Protein AF-A0A5N6S509-F1 (afdb_monomer_lite)

Secondary structure (DSSP, 8-state):
--B-TTS-BSSHHHHHHHHHHHTTT--HHHHHHHHHHHHHHHHHTTS-TT-EEEHHHHHHHHS-TTTPPP-SEEEEEESS-HHHHHHHHHHHHHH-BTTEEEEEEEPP-----SPSTT---EEEEEEEEETTEEEEEEEEEEEE-GGG--

Organism: NCBI:txid2172043

pLDDT: mean 87.76, std 12.58, range [35.25, 98.62]

Radius of gyration: 16.71 Å; chains: 1; bounding box: 50×27×42 Å

Sequence (150 aa):
MRLDSDGRPSSRKNLMKLMQRHQQGMSQRQKTVYMQTIRNAVFMQFMSGDDFIKGGAGIQIRYPLEEARMSKDVDATFNDSEDAFELRLAKRLKEGWEGFTGEIISKEHGPRTLMPEGSRMTPMRVKLYYREQPFASIDLEIVPDLSGCA

Structure (mmCIF, N/CA/C/O backbone):
data_AF-A0A5N6S509-F1
#
_entry.id   AF-A0A5N6S509-F1
#
loop_
_atom_site.group_PDB
_atom_site.id
_atom_site.type_symbol
_atom_site.label_atom_id
_atom_site.label_alt_id
_atom_site.label_comp_id
_atom_site.label_asym_id
_atom_site.label_entity_id
_atom_site.label_seq_id
_atom_site.pdbx_PDB_ins_code
_atom_site.Cartn_x
_atom_site.Cartn_y
_atom_site.Cartn_z
_atom_site.occupancy
_atom_site.B_iso_or_equiv
_atom_site.auth_seq_id
_atom_site.auth_comp_id
_atom_site.auth_asym_id
_atom_site.auth_atom_id
_atom_site.pdbx_PDB_model_num
ATOM 1 N N . MET A 1 1 ? -23.928 -3.203 14.451 1.00 73.62 1 MET A N 1
ATOM 2 C CA . MET A 1 1 ? -22.891 -2.763 13.485 1.00 73.62 1 MET A CA 1
ATOM 3 C C . MET A 1 1 ? -23.259 -3.360 12.144 1.00 73.62 1 MET A C 1
ATOM 5 O O . MET A 1 1 ? -23.605 -4.529 12.142 1.00 73.62 1 MET A O 1
ATOM 9 N N . ARG A 1 2 ? -23.270 -2.593 11.049 1.00 82.69 2 ARG A N 1
ATOM 10 C CA . ARG A 1 2 ? -23.699 -3.132 9.751 1.00 82.69 2 ARG A CA 1
ATOM 11 C C . ARG A 1 2 ? -22.496 -3.740 9.028 1.00 82.69 2 ARG A C 1
ATOM 13 O O . ARG A 1 2 ? -21.562 -3.013 8.681 1.00 82.69 2 ARG A O 1
ATOM 20 N N . LEU A 1 3 ? -22.531 -5.057 8.879 1.00 88.69 3 LEU A N 1
ATOM 21 C CA . LEU A 1 3 ? -21.624 -5.840 8.047 1.00 88.69 3 LEU A CA 1
ATOM 22 C C . LEU A 1 3 ? -22.346 -6.199 6.736 1.00 88.69 3 LEU A C 1
ATOM 24 O O . LEU A 1 3 ? -23.570 -6.056 6.664 1.00 88.69 3 LEU A O 1
ATOM 28 N N . ASP A 1 4 ? -21.605 -6.563 5.696 1.00 87.75 4 ASP A N 1
ATOM 29 C CA . ASP A 1 4 ? -22.177 -7.180 4.495 1.00 87.75 4 ASP A CA 1
ATOM 30 C C . ASP A 1 4 ? -22.364 -8.699 4.669 1.00 87.75 4 ASP A C 1
ATOM 32 O O . ASP A 1 4 ? -22.187 -9.226 5.770 1.00 87.75 4 ASP A O 1
ATOM 36 N N . SER A 1 5 ? -22.761 -9.385 3.592 1.00 86.25 5 SER A N 1
ATOM 37 C CA . SER A 1 5 ? -22.982 -10.839 3.568 1.00 86.25 5 SER A CA 1
ATOM 38 C C . SER A 1 5 ? -21.752 -11.653 3.961 1.00 86.25 5 SER A C 1
ATOM 40 O O . SER A 1 5 ? -21.903 -12.750 4.487 1.00 86.25 5 SER A O 1
ATOM 42 N N . 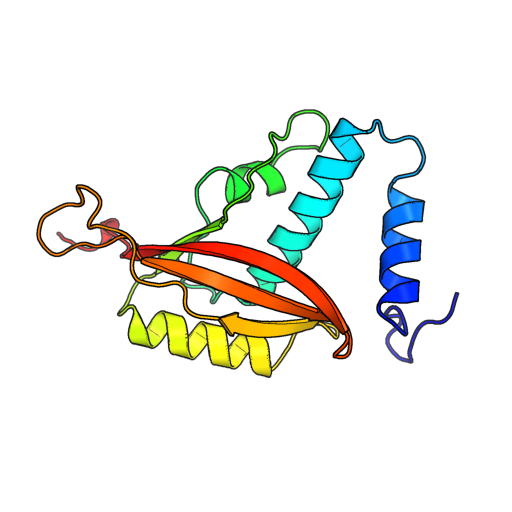ASP A 1 6 ? -20.558 -11.096 3.765 1.00 86.38 6 ASP A N 1
ATOM 43 C CA . ASP A 1 6 ? -19.281 -11.780 3.965 1.00 86.38 6 ASP A CA 1
ATOM 44 C C . ASP A 1 6 ? -18.638 -11.359 5.301 1.00 86.38 6 ASP A C 1
ATOM 46 O O . ASP A 1 6 ? -17.466 -11.616 5.562 1.00 86.38 6 ASP A O 1
ATOM 50 N N . GLY A 1 7 ? -19.399 -10.672 6.164 1.00 88.81 7 GLY A N 1
ATOM 51 C CA . GLY A 1 7 ? -18.943 -10.224 7.480 1.00 88.81 7 GLY A CA 1
ATOM 52 C C . GLY A 1 7 ? -18.036 -8.990 7.450 1.00 88.81 7 GLY A C 1
ATOM 53 O O . GLY A 1 7 ? -17.481 -8.611 8.484 1.00 88.81 7 GLY A O 1
ATOM 54 N N . ARG A 1 8 ? -17.898 -8.309 6.307 1.00 91.06 8 ARG A N 1
ATOM 55 C CA . ARG A 1 8 ? -17.023 -7.139 6.153 1.00 91.06 8 ARG A CA 1
ATOM 56 C C . ARG A 1 8 ? -17.745 -5.846 6.530 1.00 91.06 8 ARG A C 1
ATOM 58 O O . ARG A 1 8 ? -18.962 -5.740 6.370 1.00 91.06 8 ARG A O 1
ATOM 65 N N . PRO A 1 9 ? -17.039 -4.796 6.984 1.00 94.94 9 PRO A N 1
ATOM 66 C CA . PRO A 1 9 ? -17.670 -3.519 7.313 1.00 94.94 9 PRO A CA 1
ATOM 67 C C . PRO A 1 9 ? -18.434 -2.925 6.127 1.00 94.94 9 PRO A C 1
ATOM 69 O O . PRO A 1 9 ? -17.853 -2.609 5.101 1.00 94.94 9 PRO A O 1
ATOM 72 N N . SER A 1 10 ? -19.739 -2.677 6.265 1.00 93.69 10 SER A N 1
ATOM 73 C CA . SER A 1 10 ? -20.571 -2.315 5.103 1.00 93.69 10 SER A CA 1
ATOM 74 C C . SER A 1 10 ? -20.258 -0.943 4.470 1.00 93.69 10 SER A C 1
ATOM 76 O O . SER A 1 10 ? -20.880 -0.551 3.488 1.00 93.69 10 SER A O 1
ATOM 78 N N . SER A 1 11 ? -19.374 -0.151 5.085 1.00 94.94 11 SER A N 1
ATOM 79 C CA . SER A 1 11 ? -18.963 1.185 4.640 1.00 94.94 11 SER A CA 1
ATOM 80 C C . SER A 1 11 ? -17.633 1.579 5.279 1.00 94.94 11 SER A C 1
ATOM 82 O O . SER A 1 11 ? -17.303 1.111 6.374 1.00 94.94 11 SER A O 1
ATOM 84 N N . ARG A 1 12 ? -16.924 2.538 4.673 1.00 96.06 12 ARG A N 1
ATOM 85 C CA . ARG A 1 12 ? -15.717 3.144 5.260 1.00 96.06 12 ARG A CA 1
ATOM 86 C C . ARG A 1 12 ? -15.985 3.752 6.637 1.00 96.06 12 ARG A C 1
ATOM 88 O O . ARG A 1 12 ? -15.172 3.608 7.541 1.00 96.06 12 ARG A O 1
ATOM 95 N N . LYS A 1 13 ? -17.160 4.353 6.859 1.00 95.75 13 LYS A N 1
ATOM 96 C CA . LYS A 1 13 ? -17.569 4.850 8.188 1.00 95.75 13 LYS A CA 1
ATOM 97 C C . LYS A 1 13 ? -17.623 3.731 9.238 1.00 95.75 13 LYS A C 1
ATOM 99 O O . LYS A 1 13 ? -17.182 3.942 10.365 1.00 95.75 13 LYS A O 1
ATOM 104 N N . ASN A 1 14 ? -18.152 2.558 8.889 1.00 95.38 14 ASN A N 1
ATOM 105 C CA . ASN A 1 14 ? -18.206 1.413 9.804 1.00 95.38 14 ASN A CA 1
ATOM 106 C C . ASN A 1 14 ? -16.817 0.816 10.053 1.00 95.38 14 ASN A C 1
ATOM 108 O O . ASN A 1 14 ? -16.500 0.520 11.203 1.00 95.38 14 ASN A O 1
ATOM 112 N N . LEU A 1 15 ? -15.985 0.717 9.011 1.00 96.81 15 LEU A N 1
ATOM 113 C CA . LEU A 1 15 ? -14.589 0.292 9.120 1.00 96.81 15 LEU A CA 1
ATOM 114 C C . LEU A 1 15 ? -13.806 1.194 10.090 1.00 96.81 15 LEU A C 1
ATOM 116 O O . LEU A 1 15 ? -13.208 0.709 11.045 1.00 96.81 15 LEU A O 1
ATOM 120 N N . MET A 1 16 ? -13.891 2.517 9.915 1.00 96.19 16 MET A N 1
ATOM 121 C CA . MET A 1 16 ? -13.208 3.471 10.797 1.00 96.19 16 MET A CA 1
ATOM 122 C C . MET A 1 16 ? -13.700 3.377 12.248 1.00 96.19 16 MET A C 1
ATOM 124 O O . MET A 1 16 ? -12.895 3.463 13.170 1.00 96.19 16 MET A O 1
ATOM 128 N N . LYS A 1 17 ? -15.003 3.153 12.475 1.00 95.38 17 LYS A N 1
ATOM 129 C CA . LYS A 1 17 ? -15.546 2.936 13.829 1.00 95.38 17 LYS A CA 1
ATOM 130 C C . LYS A 1 17 ? -15.001 1.667 14.485 1.00 95.38 17 LYS A C 1
ATOM 132 O O . LYS A 1 17 ? -14.806 1.656 15.696 1.00 95.38 17 LYS A O 1
ATOM 137 N N . LEU A 1 18 ? -14.785 0.600 13.717 1.00 95.06 18 LEU A N 1
ATOM 138 C CA . LEU A 1 18 ? -14.176 -0.633 14.218 1.00 95.06 18 LEU A CA 1
ATOM 139 C C . LEU A 1 18 ? -12.720 -0.420 14.623 1.00 95.06 18 LEU A C 1
ATOM 141 O O . LEU A 1 18 ? -12.351 -0.767 15.741 1.00 95.06 18 LEU A O 1
ATOM 145 N N . MET A 1 19 ? -11.933 0.231 13.765 1.00 95.81 19 MET A N 1
ATOM 146 C CA . MET A 1 19 ? -10.548 0.600 14.075 1.00 95.81 19 MET A CA 1
ATOM 147 C C . MET A 1 19 ? -10.474 1.477 15.335 1.00 95.81 19 MET A C 1
ATOM 149 O O . MET A 1 19 ? -9.698 1.197 16.241 1.00 95.81 19 MET A O 1
ATOM 153 N N . GLN A 1 20 ? -11.352 2.479 15.456 1.00 95.19 20 GLN A N 1
ATOM 154 C CA . GLN A 1 20 ? -11.429 3.345 16.642 1.00 95.19 20 GLN A CA 1
ATOM 155 C C . GLN A 1 20 ? -11.790 2.587 17.924 1.00 95.19 20 GLN A C 1
ATOM 157 O O . GLN A 1 20 ? -11.292 2.924 18.996 1.00 95.19 20 GLN A O 1
ATOM 162 N N . ARG A 1 21 ? -12.651 1.567 17.835 1.00 95.38 21 ARG A N 1
ATOM 163 C CA . ARG A 1 21 ? -12.964 0.700 18.979 1.00 95.38 21 ARG A CA 1
ATOM 164 C C . ARG A 1 21 ? -11.761 -0.136 19.391 1.00 95.38 21 ARG A C 1
ATOM 166 O O . ARG A 1 21 ? -11.482 -0.217 20.578 1.00 95.38 21 ARG A O 1
ATOM 173 N N . HIS A 1 22 ? -11.021 -0.684 18.430 1.00 94.38 22 HIS A N 1
ATOM 174 C CA . HIS A 1 22 ? -9.791 -1.425 18.712 1.00 94.38 22 HIS A CA 1
ATOM 175 C C . HIS A 1 22 ? -8.717 -0.542 19.369 1.00 94.38 22 HIS A C 1
ATOM 177 O O . HIS A 1 22 ? -7.883 -1.015 20.127 1.00 94.38 22 HIS A O 1
ATOM 183 N N . GLN A 1 23 ? -8.756 0.763 19.108 1.00 96.00 23 GLN A N 1
ATOM 184 C CA . GLN A 1 23 ? -7.860 1.750 19.705 1.00 96.00 23 GLN A CA 1
ATOM 185 C C . GLN A 1 23 ? -8.232 2.181 21.136 1.00 96.00 23 GLN A C 1
ATOM 187 O O . GLN A 1 23 ? -7.567 3.057 21.702 1.00 96.00 23 GLN A O 1
ATOM 192 N N . GLN A 1 24 ? -9.298 1.636 21.728 1.00 95.44 24 GLN A N 1
ATOM 193 C CA . GLN A 1 24 ? -9.666 1.945 23.111 1.00 95.44 24 GLN A CA 1
ATOM 194 C C . GLN A 1 24 ? -8.557 1.495 24.072 1.00 95.44 24 GLN A C 1
ATOM 196 O O . GLN A 1 24 ? -8.014 0.406 23.941 1.00 95.44 24 GLN A O 1
ATOM 201 N N . GLY A 1 25 ? -8.179 2.366 25.011 1.00 93.94 25 GLY A N 1
ATOM 202 C CA . GLY A 1 25 ? -7.075 2.116 25.948 1.00 93.9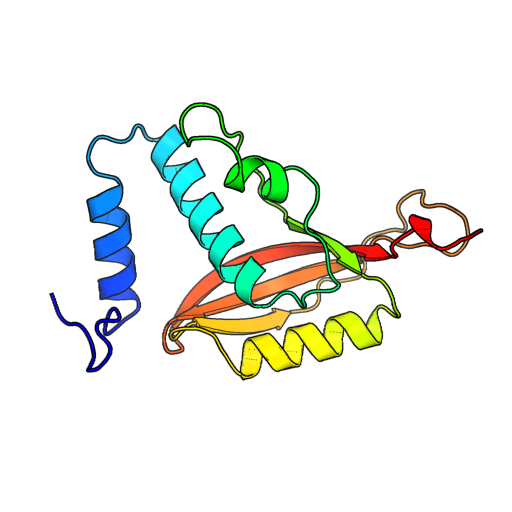4 25 GLY A CA 1
ATOM 203 C C . GLY A 1 25 ? -5.668 2.386 25.395 1.00 93.94 25 GLY A C 1
ATOM 204 O O . GLY A 1 25 ? -4.729 2.473 26.178 1.00 93.94 25 GLY A O 1
ATOM 205 N N . MET A 1 26 ? -5.504 2.599 24.084 1.00 96.12 26 MET A N 1
ATOM 206 C CA . MET A 1 26 ? -4.206 2.959 23.503 1.00 96.12 26 MET A CA 1
ATOM 207 C C . MET A 1 26 ? -3.821 4.415 23.805 1.00 96.12 26 MET A C 1
ATOM 209 O O . MET A 1 26 ? -4.649 5.332 23.716 1.00 96.12 26 MET A O 1
ATOM 213 N N . SER A 1 27 ? -2.532 4.651 24.055 1.00 95.56 27 SER A N 1
ATOM 214 C CA . SER A 1 27 ? -1.935 5.991 24.060 1.00 95.56 27 SER A CA 1
ATOM 215 C C . SER A 1 27 ? -2.036 6.657 22.681 1.00 95.56 27 SER A C 1
ATOM 217 O O . SER A 1 27 ? -2.202 5.996 21.653 1.00 95.56 27 SER A O 1
ATOM 219 N N . GLN A 1 28 ? -1.886 7.984 22.622 1.00 93.50 28 GLN A N 1
ATOM 220 C CA . GLN A 1 28 ? -1.933 8.705 21.345 1.00 93.50 28 GLN A CA 1
ATOM 221 C C . GLN A 1 28 ? -0.847 8.231 20.363 1.00 93.50 28 GLN A C 1
ATOM 223 O O . GLN A 1 28 ? -1.109 8.117 19.167 1.00 93.50 28 GLN A O 1
ATOM 228 N N . ARG A 1 29 ? 0.349 7.895 20.868 1.00 93.19 29 ARG A N 1
ATOM 229 C CA . ARG A 1 29 ? 1.430 7.311 20.062 1.00 93.19 29 ARG A CA 1
ATOM 230 C C . ARG A 1 29 ? 1.013 5.963 19.473 1.00 93.19 29 ARG A C 1
ATOM 232 O O . ARG A 1 29 ? 1.115 5.790 18.261 1.00 93.19 29 ARG A O 1
ATOM 239 N N . GLN A 1 30 ? 0.507 5.045 20.301 1.00 94.12 30 GLN A N 1
ATOM 240 C CA . GLN A 1 30 ? 0.051 3.724 19.848 1.00 94.12 30 GLN A CA 1
ATOM 241 C C . GLN A 1 30 ? -1.068 3.840 18.808 1.00 94.12 30 GLN A C 1
ATOM 243 O O . GLN A 1 30 ? -1.041 3.128 17.812 1.00 94.12 30 GLN A O 1
ATOM 248 N N . LYS A 1 31 ? -2.009 4.782 18.967 1.00 94.81 31 LYS A N 1
ATOM 249 C CA . LYS A 1 31 ? -3.068 5.028 17.972 1.00 94.81 31 LYS A CA 1
ATOM 250 C C . LYS A 1 31 ? -2.506 5.407 16.605 1.00 94.81 31 LYS A C 1
ATOM 252 O O . LYS A 1 31 ? -2.984 4.901 15.589 1.00 94.81 31 LYS A O 1
ATOM 257 N N . THR A 1 32 ? -1.504 6.283 16.580 1.00 93.06 32 THR A N 1
ATOM 258 C CA . THR A 1 32 ? -0.839 6.706 15.342 1.00 93.06 32 THR A CA 1
ATOM 259 C C . THR A 1 32 ? -0.098 5.544 14.686 1.00 93.06 32 THR A C 1
ATOM 261 O O . THR A 1 32 ? -0.296 5.302 13.496 1.00 93.06 32 THR A O 1
ATOM 264 N N . VAL A 1 33 ? 0.700 4.796 15.459 1.00 93.56 33 VAL A N 1
ATOM 265 C CA . VAL A 1 33 ? 1.425 3.616 14.960 1.00 93.56 33 VAL A CA 1
ATOM 266 C C . VAL A 1 33 ? 0.439 2.575 14.437 1.00 93.56 33 VAL A C 1
ATOM 268 O O . VAL A 1 33 ? 0.571 2.158 13.295 1.00 93.56 33 VAL A O 1
ATOM 271 N N . TYR A 1 34 ? -0.612 2.253 15.194 1.00 94.56 34 TYR A N 1
ATOM 272 C CA . TYR A 1 34 ? -1.668 1.323 14.791 1.00 94.56 34 TYR A CA 1
ATOM 273 C C . TYR A 1 34 ? -2.287 1.694 13.443 1.00 94.56 34 TYR A C 1
ATOM 275 O O . TYR A 1 34 ? -2.323 0.868 12.535 1.00 94.56 34 TYR A O 1
ATOM 283 N N . MET A 1 35 ? -2.743 2.943 13.275 1.00 94.62 35 MET A N 1
ATOM 284 C CA . MET A 1 35 ? -3.363 3.354 12.012 1.00 94.62 35 MET A CA 1
ATOM 285 C C . MET A 1 35 ? -2.389 3.261 10.847 1.00 94.62 35 MET A C 1
ATOM 287 O O . MET A 1 35 ? -2.791 2.857 9.759 1.00 94.62 35 MET A O 1
ATOM 291 N N . GLN A 1 36 ? -1.126 3.625 11.058 1.00 94.06 36 GLN A N 1
ATOM 292 C CA . GLN A 1 36 ? -0.117 3.519 10.014 1.00 94.06 36 GLN A CA 1
ATOM 293 C C . GLN A 1 36 ? 0.207 2.054 9.686 1.00 94.06 36 GLN A C 1
ATOM 295 O O . GLN A 1 36 ? 0.286 1.708 8.512 1.00 94.06 36 GLN A O 1
ATOM 300 N N . THR A 1 37 ? 0.287 1.174 10.688 1.00 93.75 37 THR A N 1
ATOM 301 C CA . THR A 1 37 ? 0.483 -0.270 10.496 1.00 93.75 37 THR A CA 1
ATOM 302 C C . THR A 1 37 ? -0.664 -0.866 9.690 1.00 93.75 37 THR A C 1
ATOM 304 O O . THR A 1 37 ? -0.413 -1.598 8.743 1.00 93.75 37 THR A O 1
ATOM 307 N N . ILE A 1 38 ? -1.915 -0.509 9.998 1.00 94.88 38 ILE A N 1
ATOM 308 C CA . ILE A 1 38 ? -3.084 -0.978 9.244 1.00 94.88 38 ILE A CA 1
ATOM 309 C C . ILE A 1 38 ? -3.049 -0.485 7.793 1.00 94.88 38 ILE A C 1
ATOM 311 O O . ILE A 1 38 ? -3.309 -1.263 6.881 1.00 94.88 38 ILE A O 1
ATOM 315 N N . ARG A 1 39 ? -2.701 0.784 7.553 1.00 95.50 39 ARG A N 1
ATOM 316 C CA . ARG A 1 39 ? -2.561 1.326 6.189 1.00 95.50 39 ARG A CA 1
ATOM 317 C C . ARG A 1 39 ? -1.498 0.577 5.391 1.00 95.50 39 ARG A C 1
ATOM 319 O O . ARG A 1 39 ? -1.773 0.166 4.268 1.00 95.50 39 ARG A O 1
ATOM 326 N N . ASN A 1 40 ? -0.329 0.366 5.994 1.00 93.81 40 ASN A N 1
ATOM 327 C CA . ASN A 1 40 ? 0.767 -0.370 5.376 1.00 93.81 40 ASN A CA 1
ATOM 328 C C . ASN A 1 40 ? 0.361 -1.830 5.126 1.00 93.81 40 ASN A C 1
ATOM 330 O O . ASN A 1 40 ? 0.547 -2.328 4.026 1.00 93.81 40 ASN A O 1
ATOM 334 N N . ALA A 1 41 ? -0.265 -2.499 6.097 1.00 93.69 41 ALA A N 1
ATOM 335 C CA . ALA A 1 41 ? -0.700 -3.888 5.968 1.00 93.69 41 ALA A CA 1
ATOM 336 C C . ALA A 1 41 ? -1.746 -4.082 4.860 1.00 93.69 41 ALA A C 1
ATOM 338 O O . ALA A 1 41 ? -1.667 -5.066 4.128 1.00 93.69 41 ALA A O 1
ATOM 339 N N . VAL A 1 42 ? -2.687 -3.140 4.707 1.00 96.38 42 VAL A N 1
ATOM 340 C CA . VAL A 1 42 ? -3.649 -3.127 3.592 1.00 96.38 42 VAL A CA 1
ATOM 341 C C . VAL A 1 42 ? -2.925 -2.922 2.263 1.00 96.38 42 VAL A C 1
ATOM 343 O O . VAL A 1 42 ? -3.168 -3.676 1.328 1.00 96.38 42 VAL A O 1
ATOM 346 N N . PHE A 1 43 ? -2.015 -1.944 2.174 1.00 96.25 43 PHE A N 1
ATOM 347 C CA . PHE A 1 43 ? -1.217 -1.718 0.965 1.00 9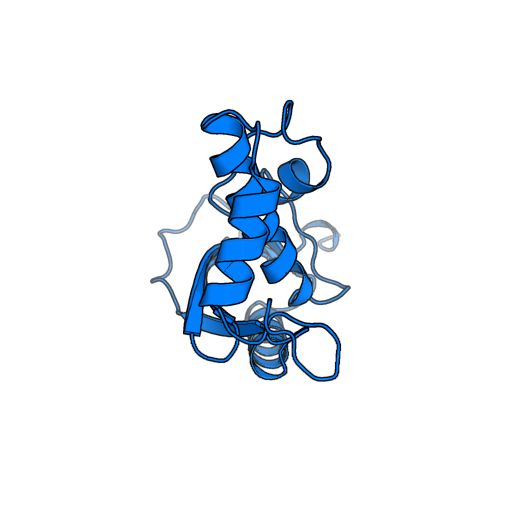6.25 43 PHE A CA 1
ATOM 348 C C . PHE A 1 43 ? -0.448 -2.977 0.538 1.00 96.25 43 PHE A C 1
ATOM 350 O O . PHE A 1 43 ? -0.456 -3.340 -0.633 1.00 96.25 43 PHE A O 1
ATOM 357 N N . MET A 1 44 ? 0.148 -3.686 1.497 1.00 94.50 44 MET A N 1
ATOM 358 C CA . MET A 1 44 ? 0.944 -4.885 1.233 1.00 94.50 44 MET A CA 1
ATOM 359 C C . MET A 1 44 ? 0.170 -6.029 0.586 1.00 94.50 44 MET A C 1
ATOM 361 O O . MET A 1 44 ? 0.779 -6.842 -0.098 1.00 94.50 44 MET A O 1
ATOM 365 N N . GLN A 1 45 ? -1.155 -6.088 0.735 1.00 95.62 45 GLN A N 1
ATOM 366 C CA . GLN A 1 45 ? -1.966 -7.112 0.060 1.00 95.62 45 GLN A CA 1
ATOM 367 C C . GLN A 1 45 ? -1.955 -6.942 -1.470 1.00 95.62 45 GLN A C 1
ATOM 369 O O . GLN A 1 45 ? -2.177 -7.900 -2.218 1.00 95.62 45 GLN A O 1
ATOM 374 N N . PHE A 1 46 ? -1.659 -5.728 -1.944 1.00 96.00 46 PHE A N 1
ATOM 375 C CA . PHE A 1 46 ? -1.550 -5.405 -3.364 1.00 96.00 46 PHE A CA 1
ATOM 376 C C . PHE A 1 46 ? -0.159 -5.663 -3.947 1.00 96.00 46 PHE A C 1
ATOM 378 O O . PHE A 1 46 ? -0.030 -5.645 -5.166 1.00 96.00 46 PHE A O 1
ATOM 385 N N . MET A 1 47 ? 0.849 -5.961 -3.124 1.00 92.62 47 MET A N 1
ATOM 386 C CA . MET A 1 47 ? 2.175 -6.363 -3.604 1.00 92.62 47 MET A CA 1
ATOM 387 C C . MET A 1 47 ? 2.119 -7.764 -4.224 1.00 92.62 47 MET A C 1
ATOM 389 O O . MET A 1 47 ? 1.293 -8.592 -3.819 1.00 92.62 47 MET A O 1
ATOM 393 N N . SER A 1 48 ? 2.962 -8.035 -5.223 1.00 87.38 48 SER A N 1
ATOM 394 C CA . SER A 1 48 ? 3.110 -9.396 -5.745 1.00 87.38 48 SER A CA 1
ATOM 395 C C . SER A 1 48 ? 4.027 -10.229 -4.841 1.00 87.38 48 SER A C 1
ATOM 397 O O . SER A 1 48 ? 4.737 -9.685 -4.001 1.00 87.38 48 SER A O 1
ATOM 399 N N . GLY A 1 49 ? 3.982 -11.558 -4.979 1.00 83.00 49 GLY A N 1
ATOM 400 C CA . GLY A 1 49 ? 4.791 -12.463 -4.150 1.00 83.00 49 GLY A CA 1
ATOM 401 C C . GLY A 1 49 ? 6.300 -12.327 -4.369 1.00 83.00 49 GLY A C 1
ATOM 402 O O . GLY A 1 49 ? 7.068 -12.736 -3.504 1.00 83.00 49 GLY A O 1
ATOM 403 N N . ASP A 1 50 ? 6.697 -11.727 -5.490 1.00 84.25 50 ASP A N 1
ATOM 404 C CA . ASP A 1 50 ? 8.093 -11.508 -5.863 1.00 84.25 50 ASP A CA 1
ATOM 405 C C . ASP A 1 50 ? 8.609 -10.128 -5.420 1.00 84.25 50 ASP A C 1
ATOM 407 O O . ASP A 1 50 ? 9.806 -9.868 -5.503 1.00 84.25 50 ASP A O 1
ATOM 411 N N . ASP A 1 51 ? 7.730 -9.247 -4.929 1.00 88.00 51 ASP A N 1
ATOM 412 C CA . ASP A 1 51 ? 8.114 -7.922 -4.450 1.00 88.00 51 ASP A CA 1
ATOM 413 C C . ASP A 1 51 ? 8.287 -7.940 -2.925 1.00 88.00 51 ASP A C 1
ATOM 415 O O . ASP A 1 51 ? 7.428 -8.428 -2.182 1.00 88.00 51 ASP A O 1
ATOM 419 N N . PHE A 1 52 ? 9.367 -7.342 -2.422 1.00 88.69 52 PHE A N 1
ATOM 420 C CA . PHE A 1 52 ? 9.663 -7.352 -0.988 1.00 88.69 52 PHE A CA 1
ATOM 421 C C . PHE A 1 52 ? 9.525 -5.969 -0.377 1.00 88.69 52 PHE A C 1
ATOM 423 O O . PHE A 1 52 ? 10.077 -4.991 -0.874 1.00 88.69 52 PHE A O 1
ATOM 430 N N . ILE A 1 53 ? 8.845 -5.891 0.767 1.00 90.81 53 ILE A N 1
ATOM 431 C CA . ILE A 1 53 ? 8.831 -4.672 1.572 1.00 90.81 53 ILE A CA 1
ATOM 432 C C . ILE A 1 53 ? 10.033 -4.655 2.505 1.00 90.81 53 ILE A C 1
ATOM 434 O O . ILE A 1 53 ? 10.244 -5.575 3.304 1.00 90.81 53 ILE A O 1
ATOM 438 N N . LYS A 1 54 ? 10.754 -3.541 2.468 1.00 90.69 54 LYS A N 1
ATOM 439 C CA . LYS A 1 54 ? 11.905 -3.243 3.313 1.00 90.69 54 LYS A CA 1
ATOM 440 C C . LYS A 1 54 ? 11.643 -2.008 4.186 1.00 90.69 54 LYS A C 1
ATOM 442 O O . LYS A 1 54 ? 10.516 -1.523 4.324 1.00 90.69 54 LYS A O 1
ATOM 447 N N . GLY A 1 55 ? 12.703 -1.551 4.847 1.00 88.62 55 GLY A N 1
ATOM 448 C CA . GLY A 1 55 ? 12.709 -0.299 5.594 1.00 88.62 55 GLY A CA 1
ATOM 449 C C . GLY A 1 55 ? 11.775 -0.273 6.804 1.00 88.62 55 GLY A C 1
ATOM 450 O O . GLY A 1 55 ? 11.403 -1.300 7.384 1.00 88.62 55 GLY A O 1
ATOM 451 N N . GLY A 1 56 ? 11.415 0.942 7.215 1.00 89.12 56 GLY A N 1
ATOM 452 C CA . GLY A 1 56 ? 10.654 1.176 8.441 1.00 89.12 56 GLY A CA 1
ATOM 453 C C . GLY A 1 56 ? 9.252 0.566 8.406 1.00 89.12 56 GLY A C 1
ATOM 454 O O . GLY A 1 56 ? 8.792 0.055 9.425 1.00 89.12 56 GLY A O 1
ATOM 455 N N . ALA A 1 57 ? 8.588 0.558 7.245 1.00 89.44 57 ALA A N 1
ATOM 456 C CA . ALA A 1 57 ? 7.262 -0.042 7.092 1.00 89.44 57 ALA A CA 1
ATOM 457 C C . ALA A 1 57 ? 7.286 -1.567 7.290 1.00 89.44 57 ALA A C 1
ATOM 459 O O . ALA A 1 57 ? 6.394 -2.112 7.944 1.00 89.44 57 ALA A O 1
ATOM 460 N N . GLY A 1 58 ? 8.325 -2.243 6.784 1.00 88.75 58 GLY A N 1
ATOM 461 C CA . GLY A 1 58 ? 8.532 -3.673 7.007 1.00 88.75 58 GLY A CA 1
ATOM 462 C C . GLY A 1 58 ? 8.815 -4.005 8.475 1.00 88.75 58 GLY A C 1
ATOM 463 O O . GLY A 1 58 ? 8.294 -4.995 8.992 1.00 88.75 58 GLY A O 1
ATOM 464 N N . ILE A 1 59 ? 9.601 -3.177 9.171 1.00 88.50 59 ILE A N 1
ATOM 465 C CA . ILE A 1 59 ? 9.860 -3.337 10.613 1.00 88.50 59 ILE A CA 1
ATOM 466 C C . ILE A 1 59 ? 8.572 -3.111 11.412 1.00 88.50 59 ILE A C 1
ATOM 468 O O . ILE A 1 59 ? 8.228 -3.910 12.276 1.00 88.50 59 ILE A O 1
ATOM 472 N N . GLN A 1 60 ? 7.816 -2.062 11.091 1.00 90.50 60 GLN A N 1
ATOM 473 C CA . GLN A 1 60 ? 6.614 -1.669 11.824 1.00 90.50 60 GLN A CA 1
ATOM 474 C C . GLN A 1 60 ? 5.533 -2.765 11.895 1.00 90.50 60 GLN A C 1
ATOM 476 O O . GLN A 1 60 ? 4.770 -2.794 12.856 1.00 90.50 60 GLN A O 1
ATOM 481 N N . ILE A 1 61 ? 5.451 -3.660 10.908 1.00 89.06 61 ILE A N 1
ATOM 482 C CA . ILE A 1 61 ? 4.486 -4.778 10.906 1.00 89.06 61 ILE A CA 1
ATOM 483 C C . ILE A 1 61 ? 4.974 -5.980 11.724 1.00 89.06 61 ILE A C 1
ATOM 485 O O . ILE A 1 61 ? 4.163 -6.790 12.163 1.00 89.06 61 ILE A O 1
ATOM 489 N N . ARG A 1 62 ? 6.286 -6.101 11.946 1.00 90.31 62 ARG A N 1
ATOM 490 C CA . ARG A 1 62 ? 6.890 -7.231 12.668 1.00 90.31 62 ARG A CA 1
ATOM 491 C C . ARG A 1 62 ? 6.949 -7.020 14.180 1.00 90.31 62 ARG A C 1
ATOM 493 O O . ARG A 1 62 ? 7.017 -7.998 14.914 1.00 90.31 62 ARG A O 1
ATOM 500 N N . TYR A 1 63 ? 6.935 -5.769 14.635 1.00 90.88 63 TYR A N 1
ATOM 501 C CA . TYR A 1 63 ? 7.053 -5.420 16.049 1.00 90.88 63 TYR A CA 1
ATOM 502 C C . TYR A 1 63 ? 5.697 -5.065 16.672 1.00 90.88 63 TYR A C 1
ATOM 504 O O . TYR A 1 63 ? 4.827 -4.518 15.986 1.00 90.88 63 TYR A O 1
ATOM 512 N N . PRO A 1 64 ? 5.514 -5.324 17.980 1.00 90.56 64 PRO A N 1
ATOM 513 C CA . PRO A 1 64 ? 4.335 -4.871 18.709 1.00 90.56 64 PRO A CA 1
ATOM 514 C C . PRO A 1 64 ? 4.248 -3.335 18.716 1.00 90.56 64 PRO A C 1
ATOM 516 O O . PRO A 1 64 ? 5.250 -2.633 18.555 1.00 90.56 64 PRO A O 1
ATOM 519 N N . LEU A 1 65 ? 3.042 -2.790 18.903 1.00 89.31 65 LEU A N 1
ATOM 520 C CA . LEU A 1 65 ? 2.769 -1.347 18.780 1.00 89.31 65 LEU A CA 1
ATOM 521 C C . LEU A 1 65 ? 3.577 -0.485 19.761 1.00 89.31 65 LEU A C 1
ATOM 523 O O . LEU A 1 65 ? 3.823 0.692 19.496 1.00 89.31 65 LEU A O 1
ATOM 527 N N . GLU A 1 66 ? 3.948 -1.059 20.900 1.00 87.25 66 GLU A N 1
ATOM 528 C CA . GLU A 1 66 ? 4.720 -0.434 21.971 1.00 87.25 66 GLU A CA 1
ATOM 529 C C . GLU A 1 66 ? 6.161 -0.146 21.529 1.00 87.25 66 GLU A C 1
ATOM 531 O O . GLU A 1 66 ? 6.724 0.898 21.869 1.00 87.25 66 GLU A O 1
ATOM 536 N N . GLU A 1 67 ? 6.730 -1.047 20.728 1.00 88.50 67 GLU A N 1
ATOM 537 C CA . GLU A 1 67 ? 8.126 -1.016 20.283 1.00 88.50 67 GLU A CA 1
ATOM 538 C C . GLU A 1 67 ? 8.270 -0.452 18.869 1.00 88.50 67 GLU A C 1
ATOM 540 O O . GLU A 1 67 ? 9.275 0.180 18.537 1.00 88.50 67 GLU A O 1
ATOM 545 N N . ALA A 1 68 ? 7.245 -0.631 18.033 1.00 85.75 68 ALA A N 1
ATOM 546 C CA . ALA A 1 68 ? 7.265 -0.196 16.652 1.00 85.75 68 ALA A CA 1
ATOM 547 C C . ALA A 1 68 ? 7.433 1.331 16.539 1.00 85.75 68 ALA A C 1
ATOM 549 O O . ALA A 1 68 ? 6.696 2.143 17.117 1.00 85.75 68 ALA A O 1
ATOM 550 N N . ARG A 1 69 ? 8.412 1.739 15.729 1.00 81.50 69 ARG A N 1
ATOM 551 C CA . ARG A 1 69 ? 8.544 3.118 15.261 1.00 81.50 69 ARG A CA 1
ATOM 552 C C . ARG A 1 69 ? 7.593 3.342 14.086 1.00 81.50 69 ARG A C 1
ATOM 554 O O . ARG A 1 69 ? 7.455 2.495 13.212 1.00 81.50 69 ARG A O 1
ATOM 561 N N . MET A 1 70 ? 6.980 4.520 14.042 1.00 82.31 70 MET A N 1
ATOM 562 C CA . MET A 1 70 ? 6.208 4.965 12.883 1.00 82.31 70 MET A CA 1
ATOM 563 C C . MET A 1 70 ? 7.125 5.192 11.672 1.00 82.31 70 MET A C 1
ATOM 565 O O . MET A 1 70 ? 8.043 6.013 11.747 1.00 82.31 70 MET A O 1
ATOM 569 N N . SER A 1 71 ? 6.815 4.526 10.559 1.00 83.25 71 SER A N 1
ATOM 570 C CA . SER A 1 71 ? 7.344 4.838 9.229 1.00 83.25 71 SER A CA 1
ATOM 571 C C . SER A 1 71 ? 6.253 5.475 8.379 1.00 83.25 71 SER A C 1
ATOM 573 O O . SER A 1 71 ? 5.127 4.978 8.348 1.00 83.25 71 SER A O 1
ATOM 575 N N . LYS A 1 72 ? 6.564 6.597 7.728 1.00 80.0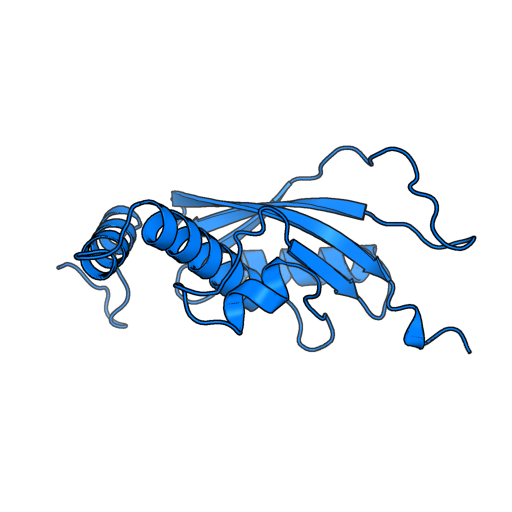6 72 LYS A N 1
ATOM 576 C CA . LYS A 1 72 ? 5.607 7.289 6.850 1.00 80.06 72 LYS A CA 1
ATOM 577 C C . LYS A 1 72 ? 5.559 6.676 5.458 1.00 80.06 72 LYS A C 1
ATOM 579 O O . LYS A 1 72 ? 4.475 6.571 4.890 1.00 80.06 72 LYS A O 1
ATOM 584 N N . ASP A 1 73 ? 6.720 6.239 4.995 1.00 87.56 73 ASP A N 1
ATOM 585 C CA . ASP A 1 73 ? 6.928 5.761 3.643 1.00 87.56 73 ASP A CA 1
ATOM 586 C C . ASP A 1 73 ? 7.081 4.238 3.668 1.00 87.56 73 ASP A C 1
ATOM 588 O O . ASP A 1 73 ? 7.457 3.638 4.691 1.00 87.56 73 ASP A O 1
ATOM 592 N N . VAL A 1 74 ? 6.699 3.621 2.555 1.00 91.69 74 VAL A N 1
ATOM 593 C CA . VAL A 1 74 ? 6.848 2.198 2.288 1.00 91.69 74 VAL A CA 1
ATOM 594 C C . VAL A 1 74 ? 7.965 2.034 1.276 1.00 91.69 74 VAL A C 1
ATOM 596 O O . VAL A 1 74 ? 7.873 2.540 0.167 1.00 91.69 74 VAL A O 1
ATOM 599 N N . ASP A 1 75 ? 8.989 1.285 1.651 1.00 91.69 75 ASP A N 1
ATOM 600 C CA . ASP A 1 75 ? 10.104 0.972 0.772 1.00 91.69 75 ASP A CA 1
ATOM 601 C C . ASP A 1 75 ? 9.913 -0.432 0.200 1.00 91.69 75 ASP A C 1
ATOM 603 O O . ASP A 1 75 ? 9.715 -1.381 0.964 1.00 91.69 75 ASP A O 1
ATOM 607 N N . ALA A 1 76 ? 10.010 -0.598 -1.116 1.00 92.00 76 ALA A N 1
ATOM 608 C CA . ALA A 1 76 ? 9.879 -1.896 -1.767 1.00 92.00 76 ALA A CA 1
ATOM 609 C C . ALA A 1 76 ? 11.033 -2.190 -2.730 1.00 92.00 76 ALA A C 1
ATOM 611 O O . ALA A 1 76 ? 11.714 -1.282 -3.217 1.00 92.00 76 ALA A O 1
ATOM 612 N N . THR A 1 77 ? 11.250 -3.475 -2.991 1.00 91.44 77 THR A N 1
ATOM 613 C CA . THR A 1 77 ? 12.102 -3.955 -4.080 1.00 91.44 77 THR A CA 1
ATOM 614 C C . THR A 1 77 ? 11.309 -4.789 -5.069 1.00 91.44 77 THR A C 1
ATOM 616 O O . THR A 1 77 ? 10.379 -5.491 -4.671 1.00 91.44 77 THR A O 1
ATOM 619 N N . PHE A 1 78 ? 11.687 -4.701 -6.342 1.00 89.81 78 PHE A N 1
ATOM 620 C CA . PHE A 1 78 ? 11.092 -5.455 -7.446 1.00 89.81 78 PHE A CA 1
ATOM 621 C C . PHE A 1 78 ? 12.177 -6.201 -8.230 1.00 89.81 78 PHE A C 1
ATOM 623 O O . PHE A 1 78 ? 13.299 -5.711 -8.340 1.00 89.81 78 PHE A O 1
ATOM 630 N N . ASN A 1 79 ? 11.844 -7.370 -8.780 1.00 87.06 79 ASN A N 1
ATOM 631 C CA . ASN A 1 79 ? 12.831 -8.275 -9.396 1.00 87.06 79 ASN A CA 1
ATOM 632 C C . ASN A 1 79 ? 12.937 -8.149 -10.924 1.00 87.06 79 ASN A C 1
ATOM 634 O O . ASN A 1 79 ? 13.765 -8.813 -11.541 1.00 87.06 79 ASN A O 1
ATOM 638 N N . ASP A 1 80 ? 12.082 -7.348 -11.551 1.00 85.38 80 ASP A N 1
ATOM 639 C CA . ASP A 1 80 ? 12.027 -7.178 -13.001 1.00 85.38 80 ASP A CA 1
ATOM 640 C C . ASP A 1 80 ? 12.163 -5.703 -13.408 1.00 85.38 80 A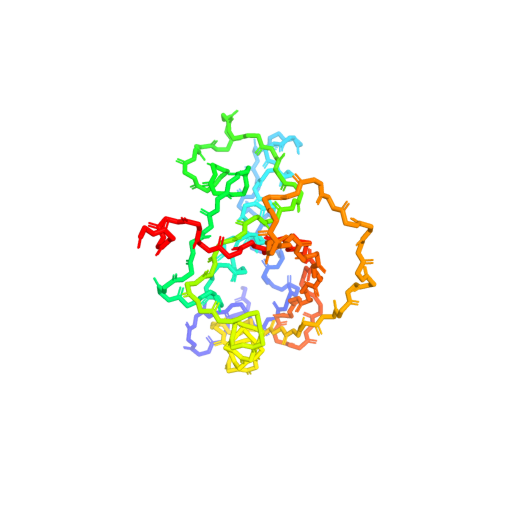SP A C 1
ATOM 642 O O . ASP A 1 80 ? 13.022 -5.002 -12.882 1.00 85.38 80 ASP A O 1
ATOM 646 N N . SER A 1 81 ? 11.386 -5.220 -14.382 1.00 87.81 81 SER A N 1
ATOM 647 C CA . SER A 1 81 ? 11.390 -3.807 -14.776 1.00 87.81 81 SER A CA 1
ATOM 648 C C . SER A 1 81 ? 10.399 -2.979 -13.959 1.00 87.81 81 SER A C 1
ATOM 650 O O . SER A 1 81 ? 9.309 -3.457 -13.647 1.00 87.81 81 SER A O 1
ATOM 652 N N . GLU A 1 82 ? 10.718 -1.703 -13.749 1.00 86.69 82 GLU A N 1
ATOM 653 C CA . GLU A 1 82 ? 9.833 -0.711 -13.122 1.00 86.69 82 GLU A CA 1
ATOM 654 C C . GLU A 1 82 ? 8.432 -0.689 -13.766 1.00 86.69 82 GLU A C 1
ATOM 656 O O . GLU A 1 82 ? 7.437 -0.854 -13.066 1.00 86.69 82 GLU A O 1
ATOM 661 N N . ASP A 1 83 ? 8.343 -0.649 -15.101 1.00 87.81 83 ASP A N 1
ATOM 662 C CA . ASP A 1 83 ? 7.065 -0.681 -15.835 1.00 87.81 83 ASP A CA 1
ATOM 663 C C . ASP A 1 83 ? 6.221 -1.929 -15.520 1.00 87.81 83 ASP A C 1
ATOM 665 O O . ASP A 1 83 ? 4.993 -1.872 -15.405 1.00 87.81 83 ASP A O 1
ATOM 669 N N . ALA A 1 84 ? 6.875 -3.083 -15.375 1.00 90.56 84 ALA A N 1
ATOM 670 C CA . ALA A 1 84 ? 6.201 -4.336 -15.059 1.00 90.56 84 ALA A CA 1
ATOM 671 C C . ALA A 1 84 ? 5.711 -4.359 -13.604 1.00 90.56 84 ALA A C 1
ATOM 673 O O . ALA A 1 84 ? 4.590 -4.815 -13.351 1.00 90.56 84 ALA A O 1
ATOM 674 N N . PHE A 1 85 ? 6.500 -3.817 -12.671 1.00 91.62 85 PHE A N 1
ATOM 675 C CA . PHE A 1 85 ? 6.073 -3.587 -11.293 1.00 91.62 85 PHE A CA 1
ATOM 676 C C . PHE A 1 85 ? 4.835 -2.680 -11.241 1.00 91.62 85 PHE A C 1
ATOM 678 O O . PHE A 1 85 ? 3.821 -3.053 -10.643 1.00 91.62 85 PHE A O 1
ATOM 685 N N . GLU A 1 86 ? 4.874 -1.528 -11.917 1.00 91.88 86 GLU A N 1
ATOM 686 C CA . GLU A 1 86 ? 3.758 -0.579 -11.957 1.00 91.88 86 GLU A CA 1
ATOM 687 C C . GLU A 1 86 ? 2.491 -1.213 -12.533 1.00 91.88 86 GLU A C 1
ATOM 689 O O . GLU A 1 86 ? 1.408 -1.093 -11.951 1.00 91.88 86 GLU A O 1
ATOM 694 N N . LEU A 1 87 ? 2.619 -1.941 -13.647 1.00 92.75 87 LEU A N 1
ATOM 695 C CA . LEU A 1 87 ? 1.500 -2.618 -14.294 1.00 92.75 87 LEU A CA 1
ATOM 696 C C . LEU A 1 87 ? 0.873 -3.681 -13.380 1.00 92.75 87 LEU A C 1
ATOM 698 O O . LEU A 1 87 ? -0.358 -3.760 -13.281 1.00 92.75 87 LEU A O 1
ATOM 702 N N . ARG A 1 88 ? 1.693 -4.487 -12.690 1.00 94.88 88 ARG A N 1
ATOM 703 C CA . ARG A 1 88 ? 1.208 -5.483 -11.720 1.00 94.88 88 ARG A CA 1
ATOM 704 C C . ARG A 1 88 ? 0.492 -4.819 -10.553 1.00 94.88 88 ARG A C 1
ATOM 706 O O . ARG A 1 88 ? -0.617 -5.238 -10.210 1.00 94.88 88 ARG A O 1
ATOM 713 N N . LEU A 1 89 ? 1.098 -3.792 -9.962 1.00 95.56 89 LEU A N 1
ATOM 714 C CA . LEU A 1 89 ? 0.524 -3.076 -8.829 1.00 95.56 89 LEU A CA 1
ATOM 715 C C . LEU A 1 89 ? -0.806 -2.418 -9.219 1.00 95.56 89 LEU A C 1
ATOM 717 O O . LEU A 1 89 ? -1.809 -2.610 -8.532 1.00 95.56 89 LEU A O 1
ATOM 721 N N . ALA A 1 90 ? -0.860 -1.723 -10.358 1.00 95.94 90 ALA A N 1
ATOM 722 C CA . ALA A 1 90 ? -2.082 -1.107 -10.872 1.00 95.94 90 ALA A CA 1
ATOM 723 C C . ALA A 1 90 ? -3.194 -2.139 -11.115 1.00 95.94 90 ALA A C 1
ATOM 725 O O . ALA A 1 90 ? -4.349 -1.911 -10.744 1.00 95.94 90 ALA A O 1
ATOM 726 N N . LYS A 1 91 ? -2.851 -3.302 -11.687 1.00 96.81 91 LYS A N 1
ATOM 727 C CA . LYS A 1 91 ? -3.797 -4.405 -11.891 1.00 96.81 91 LYS A CA 1
ATOM 728 C C . LYS A 1 91 ? -4.374 -4.901 -10.561 1.00 96.81 91 LYS A C 1
ATOM 730 O O . LYS A 1 91 ? -5.595 -4.959 -10.429 1.00 96.81 91 LYS A O 1
ATOM 735 N N . ARG A 1 92 ? -3.531 -5.190 -9.563 1.00 97.56 92 ARG A N 1
ATOM 736 C CA . ARG A 1 92 ? -3.969 -5.693 -8.246 1.00 97.56 92 ARG A CA 1
ATOM 737 C C . ARG A 1 92 ? -4.796 -4.663 -7.475 1.00 97.56 92 ARG A C 1
ATOM 739 O O . ARG A 1 92 ? -5.806 -5.012 -6.871 1.00 97.56 92 ARG A O 1
ATOM 746 N N . LEU A 1 93 ? -4.416 -3.385 -7.531 1.00 97.94 93 LEU A N 1
ATOM 747 C CA . LEU A 1 93 ? -5.183 -2.289 -6.927 1.00 97.94 93 LEU A CA 1
ATOM 748 C C . LEU A 1 93 ? -6.593 -2.167 -7.529 1.00 97.94 93 LEU A C 1
ATOM 750 O O . LEU A 1 93 ? -7.544 -1.873 -6.801 1.00 97.94 93 LEU A O 1
ATOM 754 N N . LYS A 1 94 ? -6.729 -2.415 -8.839 1.00 97.62 94 LYS A N 1
ATOM 755 C CA . LYS A 1 94 ? -8.014 -2.421 -9.548 1.00 97.62 94 LYS A CA 1
ATOM 756 C C . LYS A 1 94 ? -8.851 -3.666 -9.247 1.00 97.62 94 LYS A C 1
ATOM 758 O O . LYS A 1 94 ? -10.058 -3.538 -9.071 1.00 97.62 94 LYS A O 1
ATOM 763 N N . GLU A 1 95 ? -8.230 -4.846 -9.204 1.00 97.69 95 GLU A N 1
ATOM 764 C CA . GLU A 1 95 ? -8.891 -6.109 -8.827 1.00 97.69 95 GLU A CA 1
ATOM 765 C C . GLU A 1 95 ? -9.438 -6.049 -7.397 1.00 97.69 95 GLU A C 1
ATOM 767 O O . GLU A 1 95 ? -10.536 -6.534 -7.123 1.00 97.69 95 GLU A O 1
ATOM 772 N N . GLY A 1 96 ? -8.709 -5.372 -6.511 1.00 97.69 96 GLY A N 1
ATOM 773 C CA . GLY A 1 96 ? -9.126 -5.137 -5.144 1.00 97.69 96 GLY A CA 1
ATOM 774 C C . GLY A 1 96 ? -8.836 -6.309 -4.209 1.00 97.69 96 GLY A C 1
ATOM 775 O O . GLY A 1 96 ? -8.478 -7.415 -4.608 1.00 97.69 96 GLY A O 1
ATOM 776 N N . TRP A 1 97 ? -8.990 -6.043 -2.918 1.00 97.31 97 TRP A N 1
ATOM 777 C CA . TRP A 1 97 ? -8.808 -7.014 -1.848 1.00 97.31 97 TRP A CA 1
ATOM 778 C C . TRP A 1 97 ? -9.769 -6.691 -0.705 1.00 97.31 97 TRP A C 1
ATOM 780 O O . TRP A 1 97 ? -9.699 -5.610 -0.128 1.00 97.31 97 TRP A O 1
ATOM 790 N N . GLU A 1 98 ? -10.698 -7.596 -0.385 1.00 95.94 98 GLU A N 1
ATOM 791 C CA . GLU A 1 98 ? -11.594 -7.479 0.783 1.00 95.94 98 GLU A CA 1
ATOM 792 C C . GLU A 1 98 ? -12.372 -6.141 0.876 1.00 95.94 98 GLU A C 1
ATOM 794 O O . GLU A 1 98 ? -12.644 -5.602 1.953 1.00 95.94 98 GLU A O 1
ATOM 799 N N . GLY A 1 99 ? -12.755 -5.586 -0.280 1.00 96.19 99 GLY A N 1
ATOM 800 C CA . GLY A 1 99 ? -13.454 -4.300 -0.400 1.00 96.19 99 GLY A CA 1
ATOM 801 C C . GLY A 1 99 ? -12.537 -3.072 -0.441 1.00 96.19 99 GLY A C 1
ATOM 802 O O . GLY A 1 99 ? -13.039 -1.951 -0.563 1.00 96.19 99 GLY A O 1
ATOM 803 N N . PHE A 1 100 ? -11.221 -3.267 -0.354 1.00 98.31 100 PHE A N 1
ATOM 804 C CA . PHE A 1 100 ? -10.220 -2.256 -0.667 1.00 98.31 100 PHE A CA 1
ATOM 805 C C . PHE A 1 100 ? -9.866 -2.275 -2.152 1.00 98.31 100 PHE A C 1
ATOM 807 O O . PHE A 1 100 ? -9.775 -3.335 -2.762 1.00 98.31 100 PHE A O 1
ATOM 814 N N . THR A 1 101 ? -9.623 -1.099 -2.710 1.00 98.62 101 THR A N 1
ATOM 815 C CA . THR A 1 101 ? -9.074 -0.892 -4.057 1.00 98.62 101 THR A CA 1
ATOM 816 C C . THR A 1 101 ? -8.061 0.247 -4.000 1.00 98.62 101 THR A C 1
ATOM 818 O O . THR A 1 101 ? -7.854 0.856 -2.944 1.00 98.62 101 THR A O 1
ATOM 821 N N . GLY A 1 102 ? -7.435 0.578 -5.123 1.00 98.12 102 GLY A N 1
ATOM 822 C CA . GLY A 1 102 ? -6.581 1.750 -5.190 1.00 98.12 102 GLY A CA 1
ATOM 823 C C . GLY A 1 102 ? -6.221 2.180 -6.597 1.00 98.12 102 GLY A C 1
ATOM 824 O O . GLY A 1 102 ? -6.672 1.609 -7.586 1.00 98.12 102 GLY A O 1
ATOM 825 N N . GLU A 1 103 ? -5.378 3.197 -6.657 1.00 97.00 103 GLU A N 1
ATOM 826 C CA . GLU A 1 103 ? -4.771 3.684 -7.886 1.00 97.00 103 GLU A CA 1
ATOM 827 C C . GLU A 1 103 ? -3.375 4.235 -7.590 1.00 97.00 103 GLU A C 1
ATOM 829 O O . GLU A 1 103 ? -3.114 4.779 -6.508 1.00 97.00 103 GLU A O 1
ATOM 834 N N . ILE A 1 104 ? -2.481 4.103 -8.565 1.00 94.69 104 ILE A N 1
ATOM 835 C CA . ILE A 1 104 ? -1.185 4.773 -8.547 1.00 94.69 104 ILE A CA 1
ATOM 836 C C . ILE A 1 104 ? -1.408 6.207 -9.022 1.00 94.69 104 ILE A C 1
ATOM 838 O O . ILE A 1 104 ? -1.978 6.450 -10.082 1.00 94.69 104 ILE A O 1
ATOM 842 N N . ILE A 1 105 ? -0.949 7.161 -8.226 1.00 90.06 105 ILE A N 1
ATOM 843 C CA . ILE A 1 105 ? -0.885 8.576 -8.562 1.00 90.06 105 ILE A CA 1
ATOM 844 C C . ILE A 1 105 ? 0.586 8.917 -8.648 1.00 90.06 105 ILE A C 1
ATOM 846 O O . ILE A 1 105 ? 1.295 8.933 -7.638 1.00 90.06 105 ILE A O 1
ATOM 850 N N . SER A 1 106 ? 1.057 9.152 -9.866 1.00 70.00 106 SER A N 1
ATOM 851 C CA . SER A 1 106 ? 2.450 9.507 -10.079 1.00 70.00 106 SER A CA 1
ATOM 852 C C . SER A 1 106 ? 2.816 10.730 -9.234 1.00 70.00 106 SER A C 1
ATOM 854 O O . SER A 1 106 ? 2.075 11.715 -9.135 1.00 70.00 106 SER A O 1
ATOM 856 N N . LYS A 1 107 ? 3.970 10.643 -8.576 1.00 62.81 107 LYS A N 1
ATOM 857 C CA . LYS A 1 107 ? 4.711 11.824 -8.144 1.00 62.81 107 LYS A CA 1
ATOM 858 C C . LYS A 1 107 ? 5.685 12.164 -9.259 1.00 62.81 107 LYS A C 1
ATOM 860 O O . LYS A 1 107 ? 6.149 11.273 -9.967 1.00 62.81 107 LYS A O 1
ATOM 865 N N . GLU A 1 108 ? 6.004 13.445 -9.408 1.00 55.19 108 GLU A N 1
ATOM 866 C CA . GLU A 1 108 ? 7.159 13.805 -10.215 1.00 55.19 108 GLU A CA 1
ATOM 867 C C . GLU A 1 108 ? 8.385 13.074 -9.671 1.00 55.19 108 GLU A C 1
ATOM 869 O O . GLU A 1 108 ? 8.667 13.067 -8.471 1.00 55.19 108 GLU A O 1
ATOM 874 N N . HIS A 1 109 ? 9.084 12.439 -10.596 1.00 56.06 109 HIS A N 1
ATOM 875 C CA . HIS A 1 109 ? 10.431 11.941 -10.461 1.00 56.06 109 HIS A CA 1
ATOM 876 C C . HIS A 1 109 ? 11.304 12.871 -9.606 1.00 56.06 109 HIS A C 1
ATOM 878 O O . HIS A 1 109 ? 11.742 13.923 -10.068 1.00 56.06 109 HIS A O 1
ATOM 884 N N . GLY A 1 110 ? 11.581 12.461 -8.365 1.00 54.12 110 GLY A N 1
ATOM 885 C CA . GLY A 1 110 ? 12.527 13.167 -7.505 1.00 54.12 110 GLY A CA 1
ATOM 886 C C . GLY A 1 110 ? 13.927 13.228 -8.139 1.00 54.12 110 GLY A C 1
ATOM 887 O O . GLY A 1 110 ? 14.251 12.399 -9.006 1.00 54.12 110 GLY A O 1
ATOM 888 N N . PRO A 1 111 ? 14.766 14.203 -7.735 1.00 49.47 111 PRO A N 1
ATOM 889 C CA . PRO A 1 111 ? 16.144 14.294 -8.204 1.00 49.47 111 PRO A CA 1
ATOM 890 C C . PRO A 1 111 ? 16.879 12.977 -7.945 1.00 49.47 111 PRO A C 1
ATOM 892 O O . PRO A 1 111 ? 16.645 12.313 -6.936 1.00 49.47 111 PRO A O 1
ATOM 895 N N . ARG A 1 112 ? 17.755 12.593 -8.881 1.00 53.50 112 ARG A N 1
ATOM 896 C CA . ARG A 1 112 ? 18.515 11.338 -8.831 1.00 53.50 112 ARG A CA 1
ATOM 897 C C . ARG A 1 112 ? 19.258 11.231 -7.494 1.00 53.50 112 ARG A C 1
ATOM 899 O O . ARG A 1 112 ? 20.210 11.969 -7.256 1.00 53.50 112 ARG A O 1
ATOM 906 N N . THR A 1 113 ? 18.822 10.323 -6.627 1.00 56.44 113 THR A N 1
ATOM 907 C CA . THR A 1 113 ? 19.596 9.903 -5.454 1.00 56.44 113 THR A CA 1
ATOM 908 C C . THR A 1 113 ? 20.846 9.163 -5.937 1.00 56.44 113 THR A C 1
ATOM 910 O O . THR A 1 113 ? 20.801 8.515 -6.983 1.00 56.44 113 THR A O 1
ATOM 913 N N . LEU A 1 114 ? 21.958 9.271 -5.202 1.00 57.78 114 LEU A N 1
ATOM 914 C CA . LEU A 1 114 ? 23.207 8.540 -5.462 1.00 57.78 114 LEU A CA 1
ATOM 915 C C . LEU A 1 114 ? 22.970 7.026 -5.316 1.00 57.78 114 LEU A C 1
ATOM 917 O O . LEU A 1 114 ? 23.183 6.445 -4.255 1.00 57.78 114 LEU A O 1
ATOM 921 N N . MET A 1 115 ? 22.464 6.408 -6.375 1.00 65.31 115 MET A N 1
ATOM 922 C CA . MET A 1 115 ? 22.358 4.964 -6.553 1.00 65.31 115 MET A CA 1
ATOM 923 C C . MET A 1 115 ? 23.545 4.477 -7.397 1.00 65.31 115 MET A C 1
ATOM 925 O O . MET A 1 115 ? 24.150 5.294 -8.101 1.00 65.31 115 MET A O 1
ATOM 929 N N . PRO A 1 116 ? 23.897 3.176 -7.342 1.00 66.56 116 PRO A N 1
ATOM 930 C CA . PRO A 1 116 ? 24.847 2.586 -8.279 1.00 66.56 116 PRO A CA 1
ATOM 931 C C . PRO A 1 116 ? 24.506 2.962 -9.722 1.00 66.56 116 PRO A C 1
ATOM 933 O O . PRO A 1 116 ? 23.335 3.148 -10.064 1.00 66.56 116 PRO A O 1
ATOM 936 N N . GLU A 1 117 ? 25.527 3.090 -10.563 1.00 63.25 117 GLU A N 1
ATOM 937 C CA . GLU A 1 117 ? 25.351 3.488 -11.956 1.00 63.25 117 GLU A CA 1
ATOM 938 C C . GLU A 1 117 ? 24.353 2.546 -12.658 1.00 63.25 117 GLU A C 1
ATOM 940 O O . GLU A 1 117 ? 24.467 1.326 -12.576 1.00 63.25 117 GLU A O 1
ATOM 945 N N . GLY A 1 118 ? 23.314 3.117 -13.276 1.00 63.47 118 GLY A N 1
ATOM 946 C CA . GLY A 1 118 ? 22.223 2.359 -13.905 1.00 63.47 118 GLY A CA 1
ATOM 947 C C . GLY A 1 118 ? 21.042 1.991 -12.994 1.00 63.47 118 GLY A C 1
ATOM 948 O O . GLY A 1 118 ? 20.032 1.520 -13.505 1.00 63.47 118 GLY A O 1
ATOM 949 N N . SER A 1 119 ? 21.109 2.244 -11.683 1.00 66.38 119 SER A N 1
ATOM 950 C CA . SER A 1 119 ? 19.993 2.025 -10.747 1.00 66.38 119 SER A CA 1
ATOM 951 C C . SER A 1 119 ? 19.329 3.335 -10.328 1.00 66.38 119 SER A C 1
ATOM 953 O O . SER A 1 119 ? 19.974 4.381 -10.230 1.00 66.38 119 SER A O 1
ATOM 955 N N . ARG A 1 120 ? 18.023 3.289 -10.048 1.00 74.69 120 ARG A N 1
ATOM 956 C CA . ARG A 1 120 ? 17.252 4.450 -9.601 1.00 74.69 120 ARG A CA 1
ATOM 957 C C . ARG A 1 120 ? 16.260 4.063 -8.509 1.00 74.69 120 ARG A C 1
ATOM 959 O O . ARG A 1 120 ? 15.679 2.987 -8.542 1.00 74.69 120 ARG A O 1
ATOM 966 N N . MET A 1 121 ? 16.075 4.977 -7.561 1.00 81.94 121 MET A N 1
ATOM 967 C CA . MET A 1 121 ? 14.951 4.963 -6.634 1.00 81.94 121 MET A CA 1
ATOM 968 C C . MET A 1 121 ? 13.806 5.791 -7.219 1.00 81.94 121 MET A C 1
ATOM 970 O O . MET A 1 121 ? 14.003 6.975 -7.524 1.00 81.94 121 MET A O 1
ATOM 974 N N . THR A 1 122 ? 12.628 5.186 -7.360 1.00 84.88 122 THR A N 1
ATOM 975 C CA . THR A 1 122 ? 11.441 5.864 -7.893 1.00 84.88 122 THR A CA 1
ATOM 976 C C . THR A 1 122 ? 10.411 6.086 -6.786 1.00 84.88 122 THR A C 1
ATOM 978 O O . THR A 1 122 ? 9.867 5.119 -6.247 1.00 84.88 122 THR A O 1
ATOM 981 N N . PRO A 1 123 ? 10.106 7.351 -6.437 1.00 87.88 123 PRO A N 1
ATOM 982 C CA . PRO A 1 123 ? 9.004 7.666 -5.543 1.00 87.88 123 PRO A CA 1
ATOM 983 C C . PRO A 1 123 ? 7.665 7.642 -6.291 1.00 87.88 123 PRO A C 1
ATOM 985 O O . PRO A 1 123 ? 7.499 8.257 -7.343 1.00 87.88 123 PRO A O 1
ATOM 988 N N . MET A 1 124 ? 6.669 7.013 -5.684 1.00 88.88 124 MET A N 1
ATOM 989 C CA . MET A 1 124 ? 5.293 6.920 -6.156 1.00 88.88 124 MET A CA 1
ATOM 990 C C . MET A 1 124 ? 4.328 7.272 -5.022 1.00 88.88 124 MET A C 1
ATOM 992 O O . MET A 1 124 ? 4.669 7.211 -3.838 1.00 88.88 124 MET A O 1
ATOM 996 N N . ARG A 1 125 ? 3.086 7.627 -5.360 1.00 93.50 125 ARG A N 1
ATOM 997 C CA . ARG A 1 125 ? 2.016 7.764 -4.369 1.00 93.50 125 ARG A CA 1
ATOM 998 C C . ARG A 1 125 ? 0.852 6.860 -4.732 1.00 93.50 125 ARG A C 1
ATOM 1000 O O . ARG A 1 125 ? 0.299 6.967 -5.812 1.00 93.50 125 ARG A O 1
ATOM 1007 N N . VAL A 1 126 ? 0.418 6.012 -3.812 1.00 96.00 126 VAL A N 1
ATOM 1008 C CA . VAL A 1 126 ? -0.739 5.131 -4.017 1.00 96.00 126 VAL A CA 1
ATOM 1009 C C . VAL A 1 126 ? -1.907 5.648 -3.196 1.00 96.00 126 VAL A C 1
ATOM 1011 O O . VAL A 1 126 ? -1.774 5.850 -1.989 1.00 96.00 126 VAL A O 1
ATOM 1014 N N . LYS A 1 127 ? -3.063 5.872 -3.825 1.00 97.81 127 LYS A N 1
ATOM 1015 C CA . LYS A 1 127 ? -4.314 6.123 -3.099 1.00 97.81 127 LYS A CA 1
ATOM 1016 C C . LYS A 1 127 ? -5.061 4.816 -2.907 1.00 97.81 127 LYS A C 1
ATOM 1018 O O . LYS A 1 127 ? -5.257 4.063 -3.852 1.00 97.81 127 LYS A O 1
ATOM 1023 N N . LEU A 1 128 ? -5.506 4.587 -1.680 1.00 98.38 128 LEU A N 1
ATOM 1024 C CA . LEU A 1 128 ? -6.3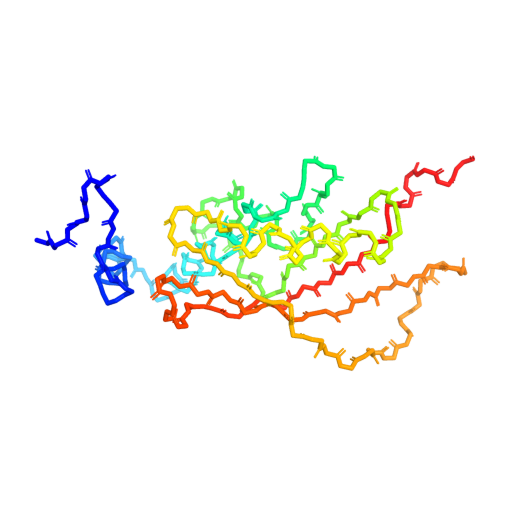21 3.449 -1.287 1.00 98.38 128 LEU A CA 1
ATOM 1025 C C . LEU A 1 128 ? -7.747 3.903 -0.997 1.00 98.38 128 LEU A C 1
ATOM 1027 O O . LEU A 1 128 ? -7.979 4.915 -0.321 1.00 98.38 128 LEU A O 1
ATOM 1031 N N . TYR A 1 129 ? -8.695 3.090 -1.435 1.00 98.56 129 TYR A N 1
ATOM 1032 C CA . TYR A 1 129 ? -10.123 3.259 -1.227 1.00 98.56 129 TYR A CA 1
ATOM 1033 C C . TYR A 1 129 ? -10.675 2.056 -0.470 1.00 98.56 129 TYR A C 1
ATOM 1035 O O . TYR A 1 129 ? -10.149 0.952 -0.565 1.00 98.56 129 TYR A O 1
ATOM 1043 N N . TYR A 1 130 ? -11.753 2.264 0.280 1.00 98.31 130 TYR A N 1
ATOM 1044 C CA . TYR A 1 130 ? -12.568 1.190 0.834 1.00 98.31 130 TYR A CA 1
ATOM 1045 C C . TYR A 1 130 ? -14.014 1.405 0.416 1.00 98.31 130 TYR A C 1
ATOM 1047 O O . TYR A 1 130 ? -14.630 2.394 0.830 1.00 98.31 130 TYR A O 1
ATOM 1055 N N . ARG A 1 131 ? -14.553 0.488 -0.395 1.00 96.19 131 ARG A N 1
ATOM 1056 C CA . ARG A 1 131 ? -15.860 0.640 -1.054 1.00 96.19 131 ARG A CA 1
ATOM 1057 C C . ARG A 1 131 ? -15.994 2.018 -1.705 1.00 96.19 131 ARG A C 1
ATOM 1059 O O . ARG A 1 131 ? -16.861 2.801 -1.321 1.00 96.19 131 ARG A O 1
ATOM 1066 N N . GLU A 1 132 ? -15.047 2.330 -2.590 1.00 96.12 132 GLU A N 1
ATOM 1067 C CA . GLU A 1 132 ? -14.979 3.575 -3.380 1.00 96.12 132 GLU A CA 1
ATOM 1068 C C . GLU A 1 132 ? -14.743 4.862 -2.566 1.00 96.12 132 GLU A C 1
ATOM 1070 O O . GLU A 1 132 ? -14.528 5.932 -3.130 1.00 96.12 132 GLU A O 1
ATOM 1075 N N . GLN A 1 133 ? -14.720 4.792 -1.232 1.00 97.94 133 GLN A N 1
ATOM 1076 C CA . GLN A 1 133 ? -14.450 5.953 -0.388 1.00 97.94 133 GLN A CA 1
ATOM 1077 C C . GLN A 1 133 ? -12.966 6.042 -0.028 1.00 97.94 133 GLN A C 1
ATOM 1079 O O . GLN A 1 133 ? -12.383 5.024 0.352 1.00 97.94 133 GLN A O 1
ATOM 1084 N N . PRO A 1 134 ? -12.354 7.243 -0.050 1.00 97.88 134 PRO A N 1
ATOM 1085 C CA . PRO A 1 134 ? -10.955 7.415 0.323 1.00 97.88 134 PRO A CA 1
ATOM 1086 C C . PRO A 1 134 ? -10.631 6.826 1.703 1.00 97.88 134 PRO A C 1
ATOM 1088 O O . PRO A 1 134 ? -11.289 7.126 2.712 1.00 97.88 134 PRO A O 1
ATOM 1091 N N . PHE A 1 135 ? -9.593 5.994 1.747 1.00 98.00 135 PHE A N 1
ATOM 1092 C CA . PHE A 1 135 ? -9.112 5.339 2.958 1.00 98.00 135 PHE A CA 1
ATOM 1093 C C . PHE A 1 135 ? -7.762 5.903 3.408 1.00 98.00 135 PHE A C 1
ATOM 1095 O O . PHE A 1 135 ? -7.658 6.399 4.535 1.00 98.00 135 PHE A O 1
ATOM 1102 N N . ALA A 1 136 ? -6.748 5.862 2.540 1.00 96.56 136 ALA A N 1
ATOM 1103 C CA . ALA A 1 136 ? -5.393 6.315 2.849 1.00 96.56 136 ALA A CA 1
ATOM 1104 C C . ALA A 1 136 ? -4.602 6.667 1.583 1.00 96.56 136 ALA A C 1
ATOM 1106 O O . ALA A 1 136 ? -4.966 6.250 0.490 1.00 96.56 136 ALA A O 1
ATOM 1107 N N . SER A 1 137 ? -3.499 7.392 1.760 1.00 95.75 137 SER A N 1
ATOM 1108 C CA . SER A 1 137 ? -2.456 7.540 0.745 1.00 95.75 137 SER A CA 1
ATOM 1109 C C . SER A 1 137 ? -1.163 6.949 1.290 1.00 95.75 137 SER A C 1
ATOM 1111 O O . SER A 1 137 ? -0.854 7.157 2.465 1.00 95.75 137 SER A O 1
ATOM 1113 N N . ILE A 1 138 ? -0.433 6.236 0.443 1.00 94.94 138 ILE A N 1
ATOM 1114 C CA . ILE A 1 138 ? 0.855 5.617 0.743 1.00 94.94 138 ILE A CA 1
ATOM 1115 C C . ILE A 1 138 ? 1.906 6.297 -0.119 1.00 94.94 138 ILE A C 1
ATOM 1117 O O . ILE A 1 138 ? 1.728 6.407 -1.331 1.00 94.94 138 ILE A O 1
ATOM 1121 N N . ASP A 1 139 ? 2.972 6.766 0.513 1.00 93.06 139 ASP A N 1
ATOM 1122 C CA . ASP A 1 139 ? 4.184 7.159 -0.188 1.00 93.06 139 ASP A CA 1
ATOM 1123 C C . ASP A 1 139 ? 5.047 5.902 -0.324 1.00 93.06 139 ASP A C 1
ATOM 1125 O O . ASP A 1 139 ? 5.374 5.260 0.672 1.00 93.06 139 ASP A O 1
ATOM 1129 N N . LEU A 1 140 ? 5.287 5.495 -1.568 1.00 92.56 140 LEU A N 1
ATOM 1130 C CA . LEU A 1 140 ? 5.988 4.269 -1.934 1.00 92.56 140 LEU A CA 1
ATOM 1131 C C . LEU A 1 140 ? 7.307 4.652 -2.596 1.00 92.56 140 LEU A C 1
ATOM 1133 O O . LEU A 1 140 ? 7.307 5.457 -3.521 1.00 92.56 140 LEU A O 1
ATOM 1137 N N . GLU A 1 141 ? 8.407 4.053 -2.171 1.00 91.00 141 GLU A N 1
ATOM 1138 C CA . GLU A 1 141 ? 9.697 4.158 -2.845 1.00 91.00 141 GLU A CA 1
ATOM 1139 C C . GLU A 1 141 ? 10.110 2.774 -3.334 1.00 91.00 141 GLU A C 1
ATOM 1141 O O . GLU A 1 141 ? 10.208 1.830 -2.548 1.00 91.00 141 GLU A O 1
ATOM 1146 N N . ILE A 1 142 ? 10.332 2.643 -4.642 1.00 89.56 142 ILE A N 1
ATOM 1147 C CA . ILE A 1 142 ? 10.733 1.380 -5.263 1.00 89.56 142 ILE A CA 1
ATOM 1148 C C . ILE A 1 142 ? 12.174 1.440 -5.748 1.00 89.56 142 ILE A C 1
ATOM 1150 O O . ILE A 1 142 ? 12.647 2.472 -6.228 1.00 89.56 142 ILE A O 1
ATOM 1154 N N . VAL A 1 143 ? 12.877 0.322 -5.597 1.00 88.62 143 VAL A N 1
ATOM 1155 C CA . VAL A 1 143 ? 14.265 0.136 -6.036 1.00 88.62 143 VAL A CA 1
ATOM 1156 C C . VAL A 1 143 ? 14.378 -1.255 -6.669 1.00 88.62 143 VAL A C 1
ATOM 1158 O O . VAL A 1 143 ? 13.787 -2.186 -6.123 1.00 88.62 143 VAL A O 1
ATOM 1161 N N . PRO A 1 144 ? 15.118 -1.443 -7.774 1.00 86.62 144 PRO A N 1
ATOM 1162 C CA . PRO A 1 144 ? 15.366 -2.782 -8.303 1.00 86.62 144 PRO A CA 1
ATOM 1163 C C . PRO A 1 144 ? 16.063 -3.664 -7.257 1.00 86.62 144 PRO A C 1
ATOM 1165 O O . PRO A 1 144 ? 16.862 -3.174 -6.451 1.00 86.62 144 PRO A O 1
ATOM 1168 N N . ASP A 1 145 ? 15.769 -4.963 -7.257 1.00 84.62 145 ASP A N 1
ATOM 1169 C CA . ASP A 1 145 ? 16.533 -5.926 -6.472 1.00 84.62 145 ASP A CA 1
ATOM 1170 C C . ASP A 1 145 ? 17.960 -6.024 -7.027 1.00 84.62 145 ASP A C 1
ATOM 1172 O O . ASP A 1 145 ? 18.209 -6.521 -8.123 1.00 84.62 145 ASP A O 1
ATOM 1176 N N . LEU A 1 146 ? 18.916 -5.518 -6.250 1.00 73.00 146 LEU A N 1
ATOM 1177 C CA . LEU A 1 146 ? 20.330 -5.480 -6.623 1.00 73.00 146 LEU A CA 1
ATOM 1178 C C . LEU A 1 146 ? 21.032 -6.828 -6.394 1.00 73.00 146 LEU A C 1
ATOM 1180 O O . LEU A 1 146 ? 22.187 -6.987 -6.786 1.00 73.00 146 LEU A O 1
ATOM 1184 N N . SER A 1 147 ? 20.350 -7.795 -5.775 1.00 65.38 147 SER A N 1
ATOM 1185 C CA . SER A 1 147 ? 20.897 -9.115 -5.433 1.00 65.38 147 SER A CA 1
ATOM 1186 C C . SER A 1 147 ? 21.139 -10.007 -6.661 1.00 65.38 147 SER A C 1
ATOM 1188 O O . SER A 1 147 ? 21.840 -11.010 -6.548 1.00 65.38 147 SER A O 1
ATOM 1190 N N . GLY A 1 148 ? 20.573 -9.652 -7.823 1.00 51.12 148 GLY A N 1
ATOM 1191 C CA . GLY A 1 148 ? 20.693 -10.390 -9.087 1.00 51.12 148 GLY A CA 1
ATOM 1192 C C . GLY A 1 148 ? 21.766 -9.878 -10.058 1.00 51.12 148 GLY A C 1
ATOM 1193 O O . GLY A 1 148 ? 21.954 -10.483 -11.110 1.00 51.12 148 GLY A O 1
ATOM 1194 N N . CYS A 1 149 ? 22.476 -8.791 -9.737 1.00 42.28 149 CYS A N 1
ATOM 1195 C CA . CYS A 1 149 ? 23.618 -8.321 -10.528 1.00 42.28 149 CYS A CA 1
ATOM 1196 C C . CYS A 1 149 ? 24.896 -9.054 -10.086 1.00 42.28 149 CYS A C 1
ATOM 1198 O O . CYS A 1 149 ? 25.703 -8.499 -9.338 1.00 42.28 149 CYS A O 1
ATOM 1200 N N . ALA A 1 150 ? 25.058 -10.303 -10.524 1.00 35.25 150 ALA A N 1
ATOM 1201 C CA . ALA A 1 150 ? 26.306 -11.065 -10.447 1.00 35.25 150 ALA A CA 1
ATOM 1202 C C . ALA A 1 150 ? 26.705 -11.560 -11.841 1.00 35.25 150 ALA A C 1
ATOM 1204 O O . ALA A 1 150 ? 25.800 -12.015 -12.578 1.00 35.25 150 ALA A O 1
#

Foldseek 3Di:
DDADPVRHQPDPVSVVVVLVVVCPPPDPQLSQLSLQLVVLVQLCVLADPQKDWDDLNVQSVVDDSVPRDDDQAIEMEHADDPVVRQVSSQVSLCVADRQKHKHKDADPADDFDPDPPPWGKGWIKMWMDGNNHTDDIHTYIYTYDPVPPD